Protein AF-A0A382QQF5-F1 (afdb_monomer_lite)

Foldseek 3Di:
DDDAPDKDKFKFKCADPNDRAAQPPVRRQVRRLVRQLVVVVVVPDDSVRSNVQQVPFWDKDFDDRDPTRITMIMTIGRPVVDDD

pLDDT: mean 94.41, std 8.64, range [56.72, 98.69]

Radius of gyration: 13.3 Å; chains: 1; bounding box: 35×20×35 Å

Structure (mmCIF, N/CA/C/O backbone):
data_AF-A0A382QQF5-F1
#
_entry.id   AF-A0A382QQF5-F1
#
loop_
_atom_site.group_PDB
_atom_site.id
_atom_site.type_symbol
_atom_site.label_atom_id
_atom_site.label_alt_id
_atom_site.label_comp_id
_atom_site.label_asym_id
_atom_site.label_entity_id
_atom_site.label_seq_id
_atom_site.pdbx_PDB_ins_code
_atom_site.Cartn_x
_atom_site.Cartn_y
_atom_site.Cartn_z
_atom_site.occupancy
_atom_site.B_iso_or_equiv
_atom_site.auth_seq_id
_atom_site.auth_comp_id
_atom_site.auth_asym_id
_atom_site.auth_atom_id
_atom_site.pdbx_PDB_model_num
ATOM 1 N N . MET A 1 1 ? -15.761 -10.770 -6.710 1.00 56.72 1 MET A N 1
ATOM 2 C CA . MET A 1 1 ? -16.024 -10.263 -5.345 1.00 56.72 1 MET A CA 1
ATOM 3 C C . MET A 1 1 ? -16.518 -8.829 -5.481 1.00 56.72 1 MET A C 1
ATOM 5 O O . MET A 1 1 ? -15.911 -8.089 -6.244 1.00 56.72 1 MET A O 1
ATOM 9 N N . ALA A 1 2 ? -17.650 -8.464 -4.874 1.00 62.06 2 ALA A N 1
ATOM 10 C CA . ALA A 1 2 ? -18.165 -7.092 -4.945 1.00 62.06 2 ALA A CA 1
ATOM 11 C C . ALA A 1 2 ? -17.289 -6.163 -4.091 1.00 62.06 2 ALA A C 1
ATOM 13 O O . ALA A 1 2 ? -16.864 -6.566 -3.008 1.00 62.06 2 ALA A O 1
ATOM 14 N N . ALA A 1 3 ? -17.008 -4.948 -4.568 1.00 61.09 3 ALA A N 1
ATOM 15 C CA . ALA A 1 3 ? -16.252 -3.976 -3.785 1.00 61.09 3 ALA A CA 1
ATOM 16 C C . ALA A 1 3 ? -17.015 -3.649 -2.482 1.00 61.09 3 ALA A C 1
ATOM 18 O O . ALA A 1 3 ? -18.235 -3.454 -2.527 1.00 61.09 3 ALA A O 1
ATOM 19 N N . PRO A 1 4 ? -16.337 -3.609 -1.321 1.00 65.88 4 PRO A N 1
ATOM 20 C CA . PRO A 1 4 ? -16.971 -3.270 -0.050 1.00 65.88 4 PRO A CA 1
ATOM 21 C C . PRO A 1 4 ? -17.634 -1.890 -0.129 1.00 65.88 4 PRO A C 1
ATOM 23 O O . PRO A 1 4 ? -17.104 -0.962 -0.735 1.00 65.88 4 PRO A O 1
ATOM 26 N N . ARG A 1 5 ? -18.796 -1.733 0.520 1.00 76.31 5 ARG A N 1
ATOM 27 C CA . ARG A 1 5 ? -19.597 -0.492 0.469 1.00 76.31 5 ARG A CA 1
ATOM 28 C C . ARG A 1 5 ? -18.853 0.744 0.998 1.00 76.31 5 ARG A C 1
ATOM 30 O O . ARG A 1 5 ? -19.236 1.861 0.670 1.00 76.31 5 ARG A O 1
ATOM 37 N N . ARG A 1 6 ? -17.832 0.538 1.841 1.00 91.06 6 ARG A N 1
ATOM 38 C CA . ARG A 1 6 ? -16.942 1.558 2.415 1.00 91.06 6 ARG A CA 1
ATOM 39 C C . ARG A 1 6 ? -15.512 1.019 2.447 1.00 91.06 6 ARG A C 1
ATOM 41 O O . ARG A 1 6 ? -15.258 -0.009 3.076 1.00 91.06 6 ARG A O 1
ATOM 48 N N . PHE A 1 7 ? -14.588 1.728 1.813 1.00 94.12 7 PHE A N 1
ATOM 49 C CA . PHE A 1 7 ? -13.159 1.434 1.851 1.00 94.12 7 PHE A CA 1
ATOM 50 C C . PHE A 1 7 ? -12.347 2.726 1.846 1.00 94.12 7 PHE A C 1
ATOM 52 O O . PHE A 1 7 ? -12.851 3.782 1.459 1.00 94.12 7 PHE A O 1
ATOM 59 N N . ILE A 1 8 ? -11.090 2.620 2.262 1.00 96.50 8 ILE A N 1
ATOM 60 C CA . ILE A 1 8 ? -10.054 3.598 1.925 1.00 96.50 8 ILE A CA 1
ATOM 61 C C . ILE A 1 8 ? -9.055 2.943 0.984 1.00 96.50 8 ILE A C 1
ATOM 63 O O . ILE A 1 8 ? -8.902 1.719 0.988 1.00 96.50 8 ILE A O 1
ATOM 67 N N . ALA A 1 9 ? -8.408 3.755 0.157 1.00 97.56 9 ALA A N 1
ATOM 68 C CA . ALA A 1 9 ? -7.431 3.281 -0.801 1.00 97.56 9 ALA A CA 1
ATOM 69 C C . ALA A 1 9 ? -6.201 4.187 -0.811 1.00 97.56 9 ALA A C 1
ATOM 71 O O . ALA A 1 9 ? -6.324 5.399 -0.638 1.00 97.56 9 ALA A O 1
ATOM 72 N N . ALA A 1 10 ? -5.039 3.583 -1.030 1.00 98.25 10 ALA A N 1
ATOM 73 C CA . ALA A 1 10 ? -3.782 4.283 -1.247 1.00 98.25 10 ALA A CA 1
ATOM 74 C C . ALA A 1 10 ? -3.117 3.729 -2.505 1.00 98.25 10 ALA A C 1
ATOM 76 O O . ALA A 1 10 ? -3.046 2.514 -2.688 1.00 98.25 10 ALA A O 1
ATOM 77 N N . THR A 1 11 ? -2.650 4.610 -3.380 1.00 98.25 11 THR A N 1
ATOM 78 C CA . THR A 1 11 ? -1.918 4.231 -4.591 1.00 98.25 11 THR A CA 1
ATOM 79 C C . THR A 1 11 ? -0.420 4.242 -4.335 1.00 98.25 11 THR A C 1
ATOM 81 O O . THR A 1 11 ? 0.059 4.967 -3.462 1.00 98.25 11 THR A O 1
ATOM 84 N N . GLY A 1 12 ? 0.315 3.474 -5.127 1.00 97.94 12 GLY A N 1
ATOM 85 C CA . GLY A 1 12 ? 1.765 3.518 -5.184 1.00 97.94 12 GLY A CA 1
ATOM 86 C C . GLY A 1 12 ? 2.274 3.427 -6.611 1.00 97.94 12 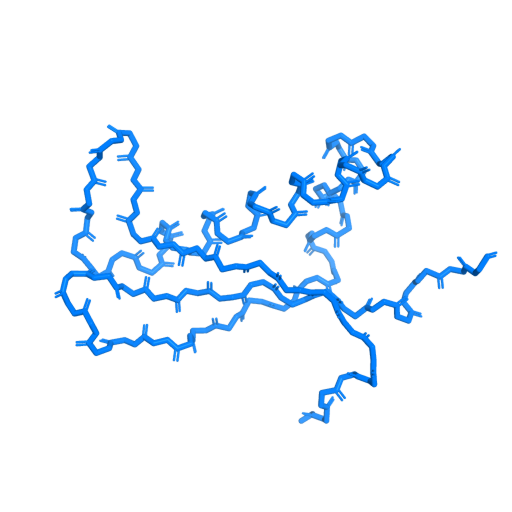GLY A C 1
ATOM 87 O O . GLY A 1 12 ? 1.589 2.889 -7.486 1.00 97.94 12 GLY A O 1
ATOM 88 N N . MET A 1 13 ? 3.464 3.980 -6.823 1.00 97.44 13 MET A N 1
ATOM 89 C CA . MET A 1 13 ? 4.149 4.041 -8.118 1.00 97.44 13 MET A CA 1
ATOM 90 C C . MET A 1 13 ? 5.534 3.399 -8.031 1.00 97.44 13 MET A C 1
ATOM 92 O O . MET A 1 13 ? 6.057 3.160 -6.943 1.00 97.44 13 MET A O 1
ATOM 96 N N . CYS A 1 14 ? 6.163 3.156 -9.178 1.00 96.81 14 CYS A N 1
ATOM 97 C CA . CYS A 1 14 ? 7.504 2.580 -9.286 1.00 96.81 14 CYS A CA 1
ATOM 98 C C . CYS A 1 14 ? 8.629 3.556 -8.863 1.00 96.81 14 CYS A C 1
ATOM 100 O O . CYS A 1 14 ? 9.636 3.678 -9.553 1.00 96.81 14 CYS A O 1
ATOM 102 N N . ILE A 1 15 ? 8.486 4.273 -7.743 1.00 95.12 15 ILE A N 1
ATOM 103 C CA . ILE A 1 15 ? 9.462 5.263 -7.269 1.00 95.12 15 ILE A CA 1
ATOM 104 C C . ILE A 1 15 ? 10.116 4.780 -5.973 1.00 95.12 15 ILE A C 1
ATOM 106 O O . ILE A 1 15 ? 9.445 4.492 -4.985 1.00 95.12 15 ILE A O 1
ATOM 110 N N . GLY A 1 16 ? 11.447 4.714 -5.966 1.00 92.19 16 GLY A N 1
ATOM 111 C CA . GLY A 1 16 ? 12.247 4.263 -4.829 1.00 92.19 16 GLY A CA 1
ATOM 112 C C . GLY A 1 16 ? 13.574 5.005 -4.793 1.00 92.19 16 GLY A C 1
ATOM 113 O O . GLY A 1 16 ? 14.205 5.188 -5.829 1.00 92.19 16 GLY A O 1
ATOM 114 N N . ASP A 1 17 ? 13.970 5.486 -3.613 1.00 91.38 17 ASP A N 1
ATOM 115 C CA . ASP A 1 17 ? 15.222 6.230 -3.400 1.00 91.38 17 ASP A CA 1
ATOM 116 C C . ASP A 1 17 ? 15.407 7.430 -4.356 1.00 91.38 17 ASP A C 1
ATOM 118 O O . ASP A 1 17 ? 16.512 7.762 -4.779 1.00 91.38 17 ASP A O 1
ATOM 122 N N . GLY A 1 18 ? 14.297 8.088 -4.713 1.00 91.56 18 GLY A N 1
ATOM 123 C CA . GLY A 1 18 ? 14.277 9.227 -5.640 1.00 91.56 18 GLY A CA 1
ATOM 124 C C . GLY A 1 18 ? 14.404 8.854 -7.122 1.00 91.56 18 GLY A C 1
ATOM 125 O O . GLY A 1 18 ? 14.476 9.747 -7.964 1.00 91.56 18 GLY A O 1
ATOM 126 N N . VAL A 1 19 ? 14.408 7.561 -7.454 1.00 95.31 19 VAL A N 1
ATOM 127 C CA . VAL A 1 19 ? 14.514 7.048 -8.824 1.00 95.31 19 VAL A CA 1
ATOM 128 C C . VAL A 1 19 ? 13.189 6.428 -9.257 1.00 95.31 19 VAL A C 1
ATOM 130 O O . VAL A 1 19 ? 12.591 5.646 -8.522 1.00 95.31 19 VAL A O 1
ATOM 133 N N . ASN A 1 20 ? 12.744 6.768 -10.468 1.00 95.44 20 ASN A N 1
ATOM 134 C CA . ASN A 1 20 ? 11.603 6.134 -11.118 1.00 95.44 20 ASN A CA 1
ATOM 135 C C . ASN A 1 20 ? 12.082 4.890 -11.885 1.00 95.44 20 ASN A C 1
ATOM 137 O O . ASN A 1 20 ? 12.779 5.015 -12.893 1.00 95.44 20 ASN A O 1
ATOM 141 N N . GLN A 1 21 ? 11.766 3.709 -11.360 1.00 96.62 21 GLN A N 1
ATOM 142 C CA . GLN A 1 21 ? 12.093 2.419 -11.962 1.00 96.62 21 GLN A CA 1
ATOM 143 C C . GLN A 1 21 ? 11.040 2.057 -13.010 1.00 96.62 21 GLN A C 1
ATOM 145 O O . GLN A 1 21 ? 9.848 2.225 -12.782 1.00 96.62 21 GLN A O 1
ATOM 150 N N . SER A 1 22 ? 11.466 1.523 -14.153 1.00 96.62 22 SER A N 1
ATOM 151 C CA . SER A 1 22 ? 10.522 1.110 -15.193 1.00 96.62 22 SER A CA 1
ATOM 152 C C . SER A 1 22 ? 9.785 -0.153 -14.783 1.00 96.62 22 SER A C 1
ATOM 154 O O . SER A 1 22 ? 10.418 -1.181 -14.550 1.00 96.62 22 SER A O 1
ATOM 156 N N . GLU A 1 23 ? 8.456 -0.069 -14.746 1.00 96.69 23 GLU A N 1
ATOM 157 C CA . GLU A 1 23 ? 7.548 -1.220 -14.718 1.00 96.69 23 GLU A CA 1
ATOM 158 C C . GLU A 1 23 ? 7.757 -2.133 -13.492 1.00 96.69 23 GLU A C 1
ATOM 160 O O . GLU A 1 23 ? 7.399 -3.313 -13.484 1.00 96.69 23 GLU A O 1
ATOM 165 N N . ASP A 1 24 ? 8.319 -1.577 -12.413 1.00 97.44 24 ASP A N 1
ATOM 166 C CA . ASP A 1 24 ? 8.560 -2.301 -11.169 1.00 97.44 24 ASP A CA 1
ATOM 167 C C . ASP A 1 24 ? 7.274 -2.378 -10.334 1.00 97.44 24 ASP A C 1
ATOM 169 O O . ASP A 1 24 ? 6.995 -1.558 -9.451 1.00 97.44 24 ASP A O 1
ATOM 173 N N . GLY A 1 25 ? 6.472 -3.405 -10.617 1.00 97.38 25 GLY A N 1
ATOM 174 C CA . GLY A 1 25 ? 5.247 -3.690 -9.871 1.00 97.38 25 GLY A CA 1
ATOM 175 C C . GLY A 1 25 ? 5.485 -4.024 -8.392 1.00 97.38 25 GLY A C 1
ATOM 176 O O . GLY A 1 25 ? 4.588 -3.815 -7.571 1.00 97.38 25 GLY A O 1
ATOM 177 N N . THR A 1 26 ? 6.680 -4.496 -8.020 1.00 97.69 26 THR A N 1
ATOM 178 C CA . THR A 1 26 ? 7.015 -4.780 -6.614 1.00 97.69 26 THR A CA 1
ATOM 179 C C . THR A 1 26 ? 7.199 -3.477 -5.851 1.00 97.69 26 THR A C 1
ATOM 181 O O . THR A 1 26 ? 6.645 -3.310 -4.761 1.00 97.69 26 THR A O 1
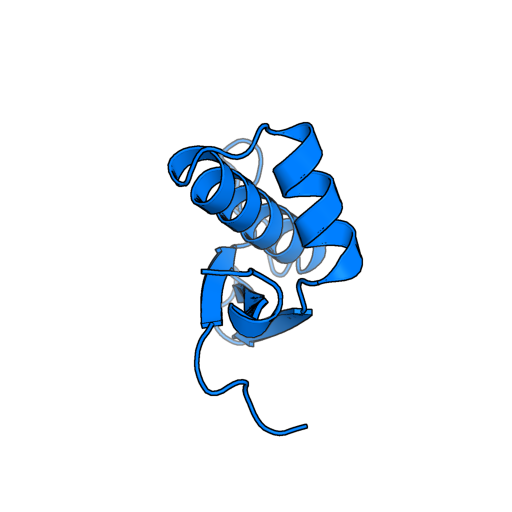ATOM 184 N N . LEU A 1 27 ? 7.924 -2.531 -6.444 1.00 97.81 27 LEU A N 1
ATOM 185 C CA . LEU A 1 27 ? 8.130 -1.207 -5.880 1.00 97.81 27 LEU A CA 1
ATOM 186 C C . LEU A 1 27 ? 6.814 -0.427 -5.784 1.00 97.81 27 LEU A C 1
ATOM 188 O O . LEU A 1 27 ? 6.513 0.094 -4.711 1.00 97.81 27 LEU A O 1
ATOM 192 N N . ALA A 1 28 ? 5.981 -0.457 -6.830 1.00 98.38 28 ALA A N 1
ATOM 193 C CA . ALA A 1 28 ? 4.646 0.148 -6.797 1.00 98.38 28 ALA A CA 1
ATOM 194 C C . ALA A 1 28 ? 3.747 -0.461 -5.708 1.00 98.38 28 ALA A C 1
ATOM 196 O O . ALA A 1 28 ? 3.057 0.261 -4.986 1.00 98.38 28 ALA A O 1
ATOM 197 N N . SER A 1 29 ? 3.792 -1.786 -5.534 1.00 98.38 29 SER A N 1
ATOM 198 C CA . SER A 1 29 ? 3.053 -2.480 -4.469 1.00 98.38 29 SER A CA 1
ATOM 199 C C . SER A 1 29 ? 3.534 -2.082 -3.075 1.00 98.38 29 SER A C 1
ATOM 201 O O . SER A 1 29 ? 2.722 -1.834 -2.180 1.00 98.38 29 SER A O 1
ATOM 203 N N . ARG A 1 30 ? 4.856 -2.000 -2.884 1.00 97.62 30 ARG A N 1
ATOM 204 C CA . ARG A 1 30 ? 5.467 -1.578 -1.620 1.00 97.62 30 ARG A CA 1
ATOM 205 C C . ARG A 1 30 ? 5.092 -0.138 -1.284 1.00 97.62 30 ARG A C 1
ATOM 207 O O . ARG A 1 30 ? 4.734 0.129 -0.140 1.00 97.62 30 ARG A O 1
ATOM 214 N N . ASP A 1 31 ? 5.160 0.762 -2.258 1.00 98.06 31 ASP A N 1
ATOM 215 C CA . ASP A 1 31 ? 4.799 2.169 -2.088 1.00 98.06 31 ASP A CA 1
ATOM 216 C C . ASP A 1 31 ? 3.316 2.325 -1.704 1.00 98.06 31 ASP A C 1
ATOM 218 O O . ASP A 1 31 ? 2.998 2.975 -0.708 1.00 98.06 31 ASP A O 1
ATOM 222 N N . ALA A 1 32 ? 2.411 1.607 -2.382 1.00 98.56 32 ALA A N 1
ATOM 223 C CA . ALA A 1 32 ? 0.979 1.622 -2.071 1.00 98.56 32 ALA A CA 1
ATOM 224 C C . ALA A 1 32 ? 0.693 1.168 -0.629 1.00 98.56 32 ALA A C 1
ATOM 226 O O . ALA A 1 32 ? -0.115 1.772 0.083 1.00 98.56 32 ALA A O 1
ATOM 227 N N . LEU A 1 33 ? 1.379 0.112 -0.180 1.00 98.19 33 LEU A N 1
ATOM 228 C CA . LEU A 1 33 ? 1.233 -0.420 1.172 1.00 98.19 33 LEU A CA 1
ATOM 229 C C . LEU A 1 33 ? 1.819 0.527 2.232 1.00 98.19 33 LEU A C 1
ATOM 231 O O . LEU A 1 33 ? 1.207 0.714 3.282 1.00 98.19 33 LEU A O 1
ATOM 235 N N . LEU A 1 34 ? 2.958 1.171 1.960 1.00 98.12 34 LEU A N 1
ATOM 236 C CA . LEU A 1 34 ? 3.532 2.184 2.854 1.00 98.12 34 LEU A CA 1
ATOM 237 C C . LEU A 1 34 ? 2.625 3.412 2.982 1.00 98.12 34 LEU A C 1
ATOM 239 O O . LEU A 1 34 ? 2.421 3.900 4.095 1.00 98.12 34 LEU A O 1
ATOM 243 N N . ASN A 1 35 ? 2.021 3.855 1.880 1.00 98.44 35 ASN A N 1
ATOM 244 C CA . ASN A 1 35 ? 1.045 4.942 1.894 1.00 98.44 35 ASN A CA 1
ATOM 245 C C . ASN A 1 35 ? -0.204 4.563 2.707 1.00 98.44 35 ASN A C 1
ATOM 247 O O . ASN A 1 35 ? -0.682 5.369 3.504 1.00 98.44 35 ASN A O 1
ATOM 251 N N . MET A 1 36 ? -0.693 3.320 2.601 1.00 98.69 36 MET A N 1
ATOM 252 C CA . MET A 1 36 ? -1.787 2.832 3.454 1.00 98.69 36 MET A CA 1
ATOM 253 C C . MET A 1 36 ? -1.399 2.806 4.942 1.00 98.69 36 MET A C 1
ATOM 255 O O . MET A 1 36 ? -2.190 3.216 5.792 1.00 98.69 36 MET A O 1
ATOM 259 N N . ILE A 1 37 ? -0.176 2.373 5.268 1.00 98.69 37 ILE A N 1
ATOM 260 C CA . ILE A 1 37 ? 0.338 2.398 6.645 1.00 98.69 37 ILE A CA 1
ATOM 261 C C . ILE A 1 37 ? 0.355 3.831 7.183 1.00 98.69 37 ILE A C 1
ATOM 263 O O . ILE A 1 37 ? -0.114 4.060 8.296 1.00 98.69 37 ILE A O 1
ATOM 267 N N . HIS A 1 38 ? 0.837 4.800 6.400 1.00 98.56 38 HIS A N 1
ATOM 268 C CA . HIS A 1 38 ? 0.831 6.208 6.800 1.00 98.56 38 HIS A CA 1
ATOM 269 C C . HIS A 1 38 ? -0.595 6.736 7.030 1.00 98.56 38 HIS A C 1
ATOM 271 O O . HIS A 1 38 ? -0.844 7.355 8.063 1.00 98.56 38 HIS A O 1
ATOM 277 N N . LEU A 1 39 ? -1.555 6.407 6.159 1.00 98.25 39 LEU A N 1
ATOM 278 C CA . LEU A 1 39 ? -2.963 6.785 6.351 1.00 98.25 39 LEU A CA 1
ATOM 279 C C . LEU A 1 39 ? -3.581 6.189 7.624 1.00 98.25 39 LEU A C 1
ATOM 281 O O . LEU A 1 39 ? -4.416 6.827 8.266 1.00 98.25 39 LEU A O 1
ATOM 285 N N . LEU A 1 40 ? -3.210 4.963 7.999 1.00 98.06 40 LEU A N 1
ATOM 286 C CA . LEU A 1 40 ? -3.650 4.360 9.260 1.00 98.06 40 LEU A CA 1
ATOM 287 C C . LEU A 1 40 ? -2.980 5.016 10.470 1.00 98.06 40 LEU A C 1
ATOM 289 O O . LEU A 1 40 ? -3.638 5.208 11.494 1.00 98.06 40 LEU A O 1
ATOM 293 N N . MET A 1 41 ? -1.712 5.410 10.349 1.00 98.56 41 MET A N 1
ATOM 294 C CA . MET A 1 41 ? -1.0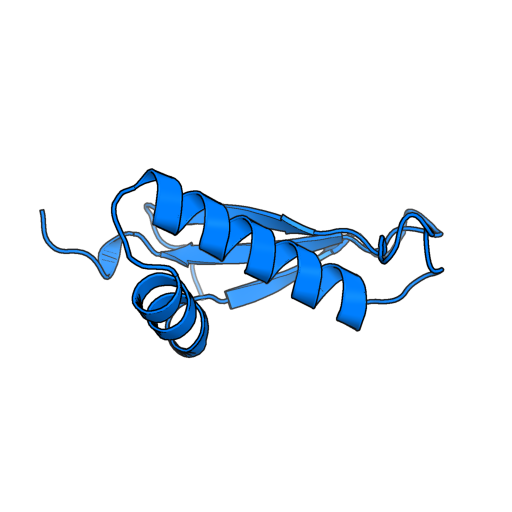13 6.155 11.397 1.00 98.56 41 MET A CA 1
ATOM 295 C C . MET A 1 41 ? -1.660 7.520 11.656 1.00 98.56 41 MET A C 1
ATOM 297 O O . MET A 1 41 ? -1.878 7.883 12.809 1.00 98.56 41 MET A O 1
ATOM 301 N N . GLU A 1 42 ? -2.065 8.240 10.607 1.00 97.94 42 GLU A N 1
ATOM 302 C CA . GLU A 1 42 ? -2.830 9.495 10.728 1.00 97.94 42 GLU A CA 1
ATOM 303 C C . GLU A 1 42 ? -4.190 9.305 11.422 1.00 97.94 42 GLU A C 1
ATOM 305 O O . GLU A 1 42 ? -4.747 10.248 11.982 1.00 97.94 42 GLU A O 1
ATOM 310 N N . ARG A 1 43 ? -4.715 8.074 11.429 1.00 94.94 43 ARG A N 1
ATOM 311 C CA . ARG A 1 43 ? -5.962 7.684 12.107 1.00 94.94 43 ARG A CA 1
ATOM 312 C C . ARG A 1 43 ? -5.747 7.152 13.528 1.00 94.94 43 ARG A C 1
ATOM 314 O O . ARG A 1 43 ? -6.705 6.695 14.144 1.00 94.94 43 ARG A O 1
ATOM 321 N N . GLY A 1 44 ? -4.523 7.225 14.051 1.00 97.38 44 GLY A N 1
ATOM 322 C CA . GLY A 1 44 ? -4.205 6.904 15.446 1.00 97.38 44 GLY A CA 1
ATOM 323 C C . GLY A 1 44 ? -3.656 5.498 15.695 1.00 97.38 44 GLY A C 1
ATOM 324 O O . GLY A 1 44 ? -3.424 5.147 16.850 1.00 97.38 44 GLY A O 1
ATOM 325 N N . TRP A 1 45 ? -3.411 4.699 14.654 1.00 98.06 45 TRP A N 1
ATOM 326 C CA . TRP A 1 45 ? -2.759 3.395 14.807 1.00 98.06 45 TRP A CA 1
ATOM 327 C C . TRP A 1 45 ? -1.237 3.542 14.918 1.00 98.06 45 TRP A C 1
ATOM 329 O O . TRP A 1 45 ? -0.627 4.368 14.237 1.00 98.06 45 TRP A O 1
ATOM 339 N N . SER A 1 46 ? -0.588 2.710 15.736 1.00 98.62 46 SER A N 1
ATOM 340 C CA . SER A 1 46 ? 0.875 2.606 15.702 1.00 98.62 46 SER A CA 1
ATOM 341 C C . SER A 1 46 ? 1.341 2.062 14.346 1.00 98.62 46 SER A C 1
ATOM 343 O O . SER A 1 46 ? 0.577 1.420 13.618 1.00 98.62 46 SER A O 1
ATOM 345 N N . ARG A 1 47 ? 2.616 2.272 14.003 1.00 98.31 47 ARG A N 1
ATOM 346 C CA . ARG A 1 47 ? 3.190 1.743 12.755 1.00 98.31 47 ARG A CA 1
ATOM 347 C C . ARG A 1 47 ? 3.068 0.218 12.679 1.00 98.31 47 ARG A C 1
ATOM 349 O O . ARG A 1 47 ? 2.743 -0.322 11.626 1.00 98.31 47 ARG A O 1
ATOM 356 N N . GLU A 1 48 ? 3.300 -0.468 13.794 1.00 98.44 48 GLU A N 1
ATOM 357 C CA . GLU A 1 48 ? 3.209 -1.925 13.922 1.00 98.44 48 GLU A CA 1
ATOM 358 C C . GLU A 1 48 ? 1.761 -2.400 13.772 1.00 98.44 48 GLU A C 1
ATOM 360 O O . GLU A 1 48 ? 1.503 -3.352 13.040 1.00 98.44 48 GLU A O 1
ATOM 365 N N . GLN A 1 49 ? 0.807 -1.709 14.405 1.00 98.38 49 GLN A N 1
ATOM 366 C CA . GLN A 1 49 ? -0.621 -2.008 14.261 1.00 98.38 49 GLN A CA 1
ATOM 367 C C . GLN A 1 49 ? -1.086 -1.818 12.814 1.00 98.38 49 GLN A C 1
ATOM 369 O O . GLN A 1 49 ? -1.725 -2.706 12.252 1.00 98.38 49 GLN A O 1
ATOM 374 N N . ALA A 1 50 ? -0.714 -0.700 12.188 1.00 98.50 50 ALA A N 1
ATOM 375 C CA . ALA A 1 50 ? -1.025 -0.413 10.793 1.00 98.50 50 ALA A CA 1
ATOM 376 C C . ALA A 1 50 ? -0.435 -1.469 9.846 1.00 98.50 50 ALA A C 1
ATOM 378 O O . ALA A 1 50 ? -1.128 -1.937 8.941 1.00 98.50 50 ALA A O 1
ATOM 379 N N . TYR A 1 51 ? 0.811 -1.894 10.080 1.00 98.12 51 TYR A N 1
ATOM 380 C CA . TYR A 1 51 ? 1.436 -2.979 9.324 1.00 98.12 51 TYR A CA 1
ATOM 381 C C . TYR A 1 51 ? 0.679 -4.304 9.491 1.00 98.12 51 TYR A C 1
ATOM 383 O O . TYR A 1 51 ? 0.377 -4.960 8.495 1.00 98.12 51 TYR A O 1
ATOM 391 N N . CYS A 1 52 ? 0.315 -4.675 10.722 1.00 98.25 52 CYS A N 1
ATOM 392 C CA . CYS A 1 52 ? -0.470 -5.881 10.991 1.00 98.25 52 CYS A CA 1
ATOM 393 C C . CYS A 1 52 ? -1.830 -5.855 10.282 1.00 98.25 52 CYS A C 1
ATOM 395 O O . CYS A 1 52 ? -2.192 -6.847 9.653 1.00 98.25 52 CYS A O 1
ATOM 397 N N . ILE A 1 53 ? -2.550 -4.728 10.326 1.00 97.81 53 ILE A N 1
ATOM 398 C CA . ILE A 1 53 ? -3.821 -4.545 9.605 1.00 97.81 53 ILE A CA 1
ATOM 399 C C . ILE A 1 53 ? -3.603 -4.719 8.097 1.00 97.81 53 ILE A C 1
ATOM 401 O O . ILE A 1 53 ? -4.321 -5.486 7.455 1.00 97.81 53 ILE A O 1
ATOM 405 N N . CYS A 1 54 ? -2.590 -4.056 7.530 1.00 98.00 54 CYS A N 1
ATOM 406 C CA . CYS A 1 54 ? -2.298 -4.148 6.099 1.00 98.00 54 CYS A CA 1
ATOM 407 C C . CYS A 1 54 ? -1.940 -5.574 5.665 1.00 98.00 54 CYS A C 1
ATOM 409 O O . CYS A 1 54 ? -2.387 -6.019 4.615 1.00 98.00 54 CYS A O 1
ATOM 411 N N . SER A 1 55 ? -1.187 -6.309 6.483 1.00 97.06 55 SER A N 1
ATOM 412 C CA . SER A 1 55 ? -0.744 -7.676 6.183 1.00 97.06 55 SER A CA 1
ATOM 413 C C . SER A 1 55 ? -1.898 -8.673 5.998 1.00 97.06 55 SER A C 1
ATOM 415 O O . SER A 1 55 ? -1.741 -9.672 5.299 1.00 97.06 55 SER A O 1
ATOM 417 N N . VAL A 1 56 ? -3.055 -8.424 6.624 1.00 96.94 56 VAL A N 1
ATOM 418 C CA . VAL A 1 56 ? -4.172 -9.388 6.652 1.00 96.94 56 VAL A CA 1
ATOM 419 C C . VAL A 1 56 ? -5.449 -8.895 5.981 1.00 96.94 56 VAL A C 1
ATOM 421 O O . VAL A 1 56 ? -6.254 -9.718 5.555 1.00 96.94 56 VAL A O 1
ATOM 424 N N . ALA A 1 57 ? -5.665 -7.581 5.913 1.00 97.00 57 ALA A N 1
ATOM 425 C C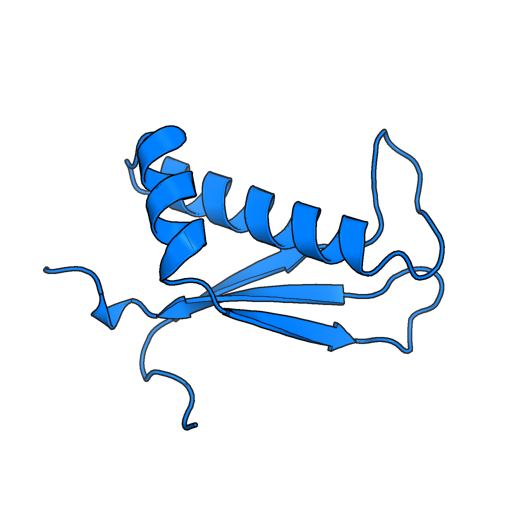A . ALA A 1 57 ? -6.940 -7.010 5.486 1.00 97.00 57 ALA A CA 1
ATOM 426 C C . ALA A 1 57 ? -6.854 -6.151 4.217 1.00 97.00 57 ALA A C 1
ATOM 428 O O . ALA A 1 57 ? -7.899 -5.769 3.692 1.00 97.00 57 ALA A O 1
ATOM 429 N N . VAL A 1 58 ? -5.652 -5.820 3.729 1.00 97.88 58 VAL A N 1
ATOM 430 C CA . VAL A 1 58 ? -5.492 -5.032 2.499 1.00 97.88 58 VAL A CA 1
ATOM 431 C C . VAL A 1 58 ? -5.432 -5.936 1.277 1.00 97.88 58 VAL A C 1
ATOM 433 O O . VA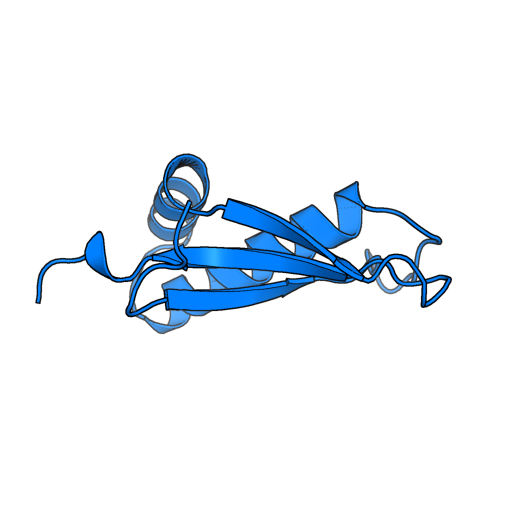L A 1 58 ? -4.627 -6.861 1.213 1.00 97.88 58 VAL A O 1
ATOM 436 N N . ASP A 1 59 ? -6.211 -5.579 0.259 1.00 97.69 59 ASP A N 1
ATOM 437 C CA . ASP A 1 59 ? -6.074 -6.125 -1.088 1.00 97.69 59 ASP A CA 1
ATOM 438 C C . ASP A 1 59 ? -5.216 -5.190 -1.948 1.00 97.69 59 ASP A C 1
ATOM 440 O O . ASP A 1 59 ? -5.595 -4.040 -2.189 1.00 97.69 59 ASP A O 1
ATOM 444 N N . LEU A 1 60 ? -4.099 -5.691 -2.477 1.00 98.06 60 LEU A N 1
ATOM 445 C CA . LEU A 1 60 ? -3.329 -4.999 -3.514 1.00 98.06 60 LEU A CA 1
ATOM 446 C C . LEU A 1 60 ? -3.900 -5.329 -4.896 1.00 98.06 60 LEU A C 1
ATOM 448 O O . LEU A 1 60 ? -4.133 -6.494 -5.226 1.00 98.06 60 LEU A O 1
ATOM 452 N N . LYS A 1 61 ? -4.127 -4.302 -5.715 1.00 97.31 61 LYS A N 1
ATOM 453 C CA . LYS A 1 61 ? -4.609 -4.447 -7.094 1.00 97.31 61 LYS A CA 1
ATOM 454 C C . LYS A 1 61 ? -3.717 -3.665 -8.041 1.00 97.31 61 LYS A C 1
ATOM 456 O O . LYS A 1 61 ? -3.429 -2.500 -7.788 1.00 97.31 61 LYS A O 1
ATOM 461 N N . VAL A 1 62 ? -3.307 -4.306 -9.130 1.00 97.81 62 VAL A N 1
ATOM 462 C CA . VAL A 1 62 ? -2.674 -3.615 -10.254 1.00 97.81 62 VAL A CA 1
ATOM 463 C C . VAL A 1 62 ? -3.760 -2.801 -10.948 1.00 97.81 62 VAL A C 1
ATOM 465 O O . VAL A 1 62 ? -4.738 -3.375 -11.428 1.00 97.81 62 VAL A O 1
ATOM 468 N N . SER A 1 63 ? -3.609 -1.482 -10.927 1.00 97.56 63 SER A N 1
ATOM 469 C CA . SER A 1 63 ? -4.622 -0.542 -11.408 1.00 97.56 63 SER A CA 1
ATOM 470 C C . SER A 1 63 ? -4.308 -0.076 -12.821 1.00 97.56 63 SER A C 1
ATOM 472 O O . SER A 1 63 ? -5.183 -0.145 -13.671 1.00 97.56 63 SER A O 1
ATOM 474 N N . GLU A 1 64 ? -3.058 0.316 -13.083 1.00 97.19 64 GLU A N 1
ATOM 475 C CA . GLU A 1 64 ? -2.608 0.753 -14.407 1.00 97.19 64 GLU A CA 1
ATOM 476 C C . GLU A 1 64 ? -1.246 0.148 -14.741 1.00 97.19 64 GLU A C 1
ATOM 478 O O . GLU A 1 64 ? -0.333 0.141 -13.912 1.00 97.19 64 GLU A O 1
ATOM 483 N N . VAL A 1 65 ? -1.120 -0.358 -15.968 1.00 96.81 65 VAL A N 1
ATOM 484 C CA . VAL A 1 65 ? 0.122 -0.948 -16.507 1.00 96.81 65 VAL A CA 1
ATOM 485 C C . VAL A 1 65 ? 0.582 -0.278 -17.800 1.00 96.81 65 VAL A C 1
ATOM 487 O O . VAL A 1 65 ? 1.555 -0.705 -18.406 1.00 96.81 65 VAL A O 1
ATOM 490 N N . VAL A 1 66 ? -0.146 0.734 -18.272 1.00 96.25 66 VAL A N 1
ATOM 491 C CA . VAL A 1 66 ? 0.078 1.326 -19.600 1.00 96.25 66 VAL A CA 1
ATOM 492 C C . VAL A 1 66 ? 0.957 2.576 -19.560 1.00 96.25 66 VAL A C 1
ATOM 494 O O . VAL A 1 66 ? 1.550 2.935 -20.575 1.00 96.25 66 VAL A O 1
ATOM 497 N N . ASP A 1 67 ? 1.097 3.207 -18.394 1.00 93.25 67 ASP A N 1
ATOM 498 C CA . ASP A 1 67 ? 1.775 4.495 -18.225 1.00 93.25 67 ASP A CA 1
ATOM 499 C C . ASP A 1 67 ? 3.283 4.342 -18.004 1.00 93.25 67 ASP A C 1
ATOM 501 O O . ASP A 1 67 ? 3.826 4.819 -17.009 1.00 93.25 67 ASP A O 1
ATOM 505 N N . VAL A 1 68 ? 3.985 3.686 -18.932 1.00 91.81 68 VAL A N 1
ATOM 506 C C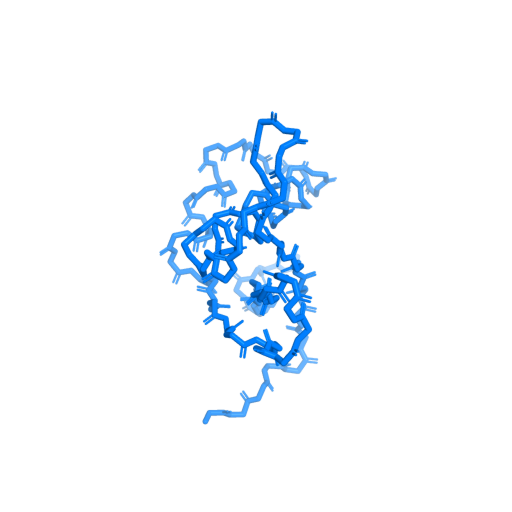A . VAL A 1 68 ? 5.441 3.465 -18.848 1.00 91.81 68 VAL A CA 1
ATOM 507 C C . VAL A 1 68 ? 6.176 4.795 -18.584 1.00 91.81 68 VAL A C 1
ATOM 509 O O . VAL A 1 68 ? 5.957 5.766 -19.315 1.00 91.81 68 VAL A O 1
ATOM 512 N N . PRO A 1 69 ? 7.059 4.878 -17.565 1.00 93.12 69 PRO A N 1
ATOM 513 C CA . PRO A 1 69 ? 7.596 3.784 -16.735 1.00 93.12 69 PRO A CA 1
ATOM 514 C C . PRO A 1 69 ? 6.747 3.369 -15.516 1.00 93.12 69 PRO A C 1
ATOM 516 O O . PRO A 1 69 ? 7.097 2.414 -14.832 1.00 93.12 69 PRO A O 1
ATOM 519 N N . ASN A 1 70 ? 5.658 4.065 -15.205 1.00 94.50 70 ASN A N 1
ATOM 520 C CA . ASN A 1 70 ? 4.928 3.943 -13.946 1.00 94.50 70 ASN A CA 1
ATOM 521 C C . ASN A 1 70 ? 3.794 2.917 -14.012 1.00 94.50 70 ASN A C 1
ATOM 523 O O . ASN A 1 70 ? 2.688 3.211 -14.465 1.00 94.50 70 ASN A O 1
ATOM 527 N N . PHE A 1 71 ? 4.019 1.742 -13.433 1.00 97.62 71 PHE A N 1
ATOM 528 C CA . PHE A 1 71 ? 2.891 0.936 -12.982 1.00 97.62 71 PHE A CA 1
ATOM 529 C C . PHE A 1 71 ? 2.273 1.557 -11.733 1.00 97.62 71 PHE A C 1
ATOM 531 O O . PHE A 1 71 ? 2.977 2.069 -10.857 1.00 97.62 71 PHE A O 1
ATOM 538 N N . VAL A 1 72 ? 0.948 1.472 -11.642 1.00 98.19 72 VAL A N 1
ATOM 539 C CA . VAL A 1 72 ? 0.191 1.919 -10.475 1.00 98.19 72 VAL A CA 1
ATOM 540 C C . VAL A 1 72 ? -0.437 0.713 -9.800 1.00 98.19 72 VAL A C 1
ATOM 542 O O . VAL A 1 72 ? -1.214 -0.031 -10.404 1.00 98.19 72 VAL A O 1
ATOM 545 N N . VAL A 1 73 ? -0.137 0.548 -8.515 1.00 98.62 73 VAL A N 1
ATOM 546 C CA . VAL A 1 73 ? -0.790 -0.432 -7.641 1.00 98.62 73 VAL A CA 1
ATOM 547 C C . VAL A 1 73 ? -1.621 0.313 -6.610 1.00 98.62 73 VAL A C 1
ATOM 549 O O . VAL A 1 73 ? -1.261 1.399 -6.164 1.00 98.62 73 VAL A O 1
ATOM 552 N N . THR A 1 74 ? -2.768 -0.237 -6.235 1.00 98.62 74 THR A N 1
ATOM 553 C CA . THR A 1 74 ? -3.641 0.336 -5.211 1.00 98.62 74 THR A CA 1
ATOM 554 C C . THR A 1 74 ? -3.862 -0.661 -4.082 1.00 98.62 74 THR A C 1
ATOM 556 O O . THR A 1 74 ? -4.265 -1.798 -4.320 1.00 98.62 74 THR A O 1
ATOM 559 N N . ALA A 1 75 ? -3.610 -0.221 -2.853 1.00 98.50 75 ALA A N 1
ATOM 560 C CA . ALA A 1 75 ? -3.947 -0.901 -1.612 1.00 98.50 75 ALA A CA 1
ATOM 561 C C . ALA A 1 75 ? -5.371 -0.520 -1.198 1.00 98.50 75 ALA A C 1
ATOM 563 O O . ALA A 1 75 ? -5.633 0.652 -0.932 1.00 98.50 75 ALA A O 1
ATOM 564 N N . PHE A 1 76 ? -6.284 -1.486 -1.129 1.00 97.94 76 PHE A N 1
ATOM 565 C CA . PHE A 1 76 ? -7.670 -1.290 -0.701 1.00 97.94 76 PHE A CA 1
ATOM 566 C C . PHE A 1 76 ? -7.887 -1.867 0.696 1.00 97.94 76 PHE A C 1
ATOM 568 O O . PHE A 1 76 ? -7.676 -3.060 0.900 1.00 97.94 76 PHE A O 1
ATOM 575 N N . LEU A 1 77 ? -8.367 -1.046 1.634 1.00 97.38 77 LEU A N 1
ATOM 576 C CA . LEU A 1 77 ? -8.739 -1.480 2.981 1.00 97.38 77 LEU A CA 1
ATOM 577 C C . LEU A 1 77 ? -10.262 -1.371 3.180 1.00 97.38 77 LEU A C 1
ATOM 579 O O . LEU A 1 77 ? -10.786 -0.249 3.235 1.00 97.38 77 LEU A O 1
ATOM 583 N N . PRO A 1 78 ? -10.999 -2.491 3.307 1.00 96.00 78 PRO A N 1
ATOM 584 C CA . PRO A 1 78 ? -12.404 -2.462 3.699 1.00 96.00 78 PRO A CA 1
ATOM 585 C C . PRO A 1 78 ? -12.554 -1.863 5.101 1.00 96.00 78 PRO A C 1
ATOM 587 O O . PRO A 1 78 ? -11.987 -2.370 6.062 1.00 96.00 78 PRO A O 1
ATOM 590 N N . LEU A 1 79 ? -13.375 -0.821 5.250 1.00 93.81 79 LEU A N 1
ATOM 591 C CA . LEU A 1 79 ? -13.598 -0.195 6.562 1.00 93.81 79 LEU A CA 1
ATOM 592 C C . LEU A 1 79 ? -14.526 -1.009 7.472 1.00 93.81 79 LEU A C 1
ATOM 594 O O . LEU A 1 79 ? -14.606 -0.724 8.658 1.00 93.81 79 LEU A O 1
ATOM 598 N N . GLY A 1 80 ? -15.211 -2.022 6.935 1.00 93.12 80 GLY A N 1
ATOM 599 C CA . GLY A 1 80 ? -16.090 -2.899 7.715 1.00 93.12 80 GLY A CA 1
ATOM 600 C C . GLY A 1 80 ? -15.364 -3.829 8.692 1.00 93.12 80 GLY A C 1
ATOM 601 O O . GLY A 1 80 ? -16.032 -4.577 9.391 1.00 93.12 80 GLY A O 1
ATOM 602 N N . ILE A 1 81 ? -14.026 -3.813 8.722 1.00 93.81 81 ILE A N 1
ATOM 603 C CA . ILE A 1 81 ? -13.226 -4.556 9.708 1.00 93.81 81 ILE A CA 1
ATOM 604 C C . ILE A 1 81 ? -13.087 -3.810 11.043 1.00 93.81 81 ILE A C 1
ATOM 606 O O . ILE A 1 81 ? -12.593 -4.391 12.004 1.00 93.81 81 ILE A O 1
ATOM 610 N N . PHE A 1 82 ? -13.447 -2.523 11.081 1.00 92.38 82 PHE A N 1
ATOM 611 C CA . PHE A 1 82 ? -13.379 -1.694 12.279 1.00 92.38 82 PHE A CA 1
ATOM 612 C C . PHE A 1 82 ? -14.759 -1.600 12.931 1.00 92.38 82 PHE A C 1
ATOM 614 O O . PHE A 1 82 ? -15.771 -1.496 12.234 1.00 92.38 82 PHE A O 1
ATOM 621 N N . GLU A 1 83 ? -14.776 -1.624 14.260 1.00 86.56 83 GLU A N 1
ATOM 622 C CA . GLU A 1 83 ? -15.949 -1.291 15.071 1.00 86.56 83 GLU A CA 1
ATOM 623 C C . GLU A 1 83 ? -16.044 0.240 15.226 1.00 86.56 83 GLU A C 1
ATOM 625 O O . GLU A 1 83 ? -15.022 0.928 15.139 1.00 86.56 83 GLU A O 1
ATOM 630 N N . ASP A 1 84 ? -17.267 0.762 15.377 1.00 67.50 84 ASP A N 1
ATOM 631 C CA . ASP A 1 84 ? -17.540 2.199 15.566 1.00 67.50 84 ASP A CA 1
ATOM 632 C C . ASP A 1 84 ? -17.120 2.702 16.962 1.00 67.50 84 ASP A C 1
ATOM 634 O O . ASP A 1 84 ? -17.289 1.947 17.950 1.00 67.50 84 ASP A O 1
#

Secondary structure (DSSP, 8-state):
-PPPSSEEEEEEESEETTEE-TT-HHHHHHHHHHHHHHHHHHTT--HHHHHHHHHHHPEEEEEE--STT--EEEEEEEGGGS--

InterPro domains:
  IPR004304 Acetamidase/Formamidase [PF03069] (5-83)
  IPR004304 Acetamidase/Formamidase [PTHR31891] (10-83)

Sequence (84 aa):
MAAPRRFIAATGMCIGDGVNQSEDGTLASRDALLNMIHLLMERGWSREQAYCICSVAVDLKVSEVVDVPNFVVTAFLPLGIFED

Organism: NCBI:txid408172